Protein AF-A0AA37WLS2-F1 (afdb_monomer_lite)

Foldseek 3Di:
DLVVVVVVLVVVLVVVVPDPDDPPDDDDLLNLLVQQLSVLSVPDDPVCCVPPVVSVVVNVQSVCVNVVNDDRDDPGPGDRD

pLDDT: mean 82.92, std 6.89, range [60.56, 90.62]

Organism: NCBI:txid1431249

Secondary structure (DSSP, 8-state):
-HHHHHHHHHHHHHHHHTS---TTPPPPHHHHHHHHHHHHHHHS-HHHHHH-HHHHHHHHHHHHHHTT-SPPPS-------

Radius of gyration: 13.36 Å; chains: 1; bounding box: 30×18×35 Å

Sequence (81 aa):
MYRELQGFLWDTLEEWTLQENQLFEVYTHQERVFWHLIFCLKHTEESVLLNDNDIKNELSFLMKYLHNDELCPLDVIGIRP

Structure (mmCIF, N/CA/C/O backbone):
data_AF-A0AA37WLS2-F1
#
_entry.id   AF-A0AA37WLS2-F1
#
loop_
_atom_site.group_PDB
_atom_site.id
_atom_site.type_symbol
_atom_site.label_atom_id
_atom_site.label_alt_id
_atom_site.label_comp_id
_atom_site.label_asym_id
_atom_site.label_entity_id
_atom_site.label_seq_id
_atom_site.pdbx_PDB_ins_code
_atom_site.Cartn_x
_atom_site.Cartn_y
_atom_site.Cartn_z
_atom_site.occupancy
_atom_site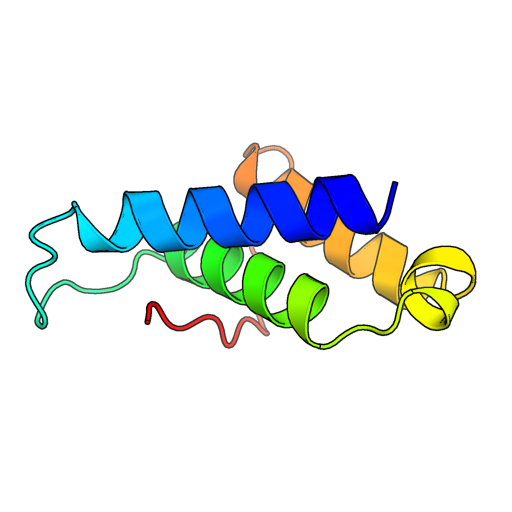.B_iso_or_equiv
_atom_site.auth_seq_id
_atom_site.auth_comp_id
_atom_site.auth_asym_id
_atom_site.auth_atom_id
_atom_site.pdbx_PDB_model_num
ATOM 1 N N . MET A 1 1 ? 12.950 9.682 -5.770 1.00 60.56 1 MET A N 1
ATOM 2 C CA . MET A 1 1 ? 11.711 9.033 -6.235 1.00 60.56 1 MET A CA 1
ATOM 3 C C . MET A 1 1 ? 11.327 7.810 -5.403 1.00 60.56 1 MET A C 1
ATOM 5 O O . MET A 1 1 ? 10.449 7.959 -4.568 1.00 60.56 1 MET A O 1
ATOM 9 N N . TYR A 1 2 ? 11.980 6.640 -5.507 1.00 70.38 2 TYR A N 1
ATOM 10 C CA . TYR A 1 2 ? 11.558 5.452 -4.728 1.00 70.38 2 TYR A CA 1
ATOM 11 C C . TYR A 1 2 ? 11.713 5.611 -3.206 1.00 70.38 2 TYR A C 1
ATOM 13 O O . TYR A 1 2 ? 10.842 5.214 -2.440 1.00 70.38 2 TYR A O 1
ATOM 21 N N . ARG A 1 3 ? 12.781 6.274 -2.745 1.00 76.81 3 ARG A N 1
ATOM 22 C CA . ARG A 1 3 ? 12.984 6.555 -1.312 1.00 76.81 3 ARG A CA 1
ATOM 23 C C . ARG A 1 3 ? 11.931 7.501 -0.721 1.00 76.81 3 ARG A C 1
ATOM 25 O O . ARG A 1 3 ? 11.566 7.339 0.434 1.00 76.81 3 ARG A O 1
ATOM 32 N N . GLU A 1 4 ? 11.457 8.469 -1.504 1.00 82.12 4 GLU A N 1
ATOM 33 C CA . GLU A 1 4 ? 10.397 9.402 -1.088 1.00 82.12 4 GLU A CA 1
ATOM 34 C C . GLU A 1 4 ? 9.049 8.687 -1.029 1.00 82.12 4 GLU A C 1
ATOM 36 O O . GLU A 1 4 ? 8.313 8.865 -0.068 1.00 82.12 4 GLU A O 1
ATOM 41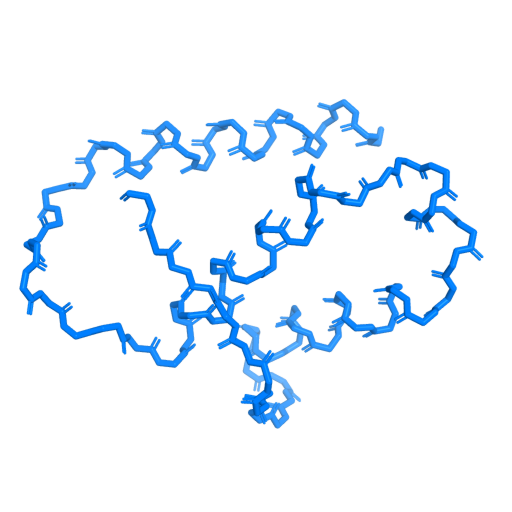 N N . LEU A 1 5 ? 8.773 7.811 -2.003 1.00 80.38 5 LEU A N 1
ATOM 42 C CA . LEU A 1 5 ? 7.601 6.939 -1.986 1.00 80.38 5 LEU A CA 1
ATOM 43 C C . LEU A 1 5 ? 7.596 6.039 -0.744 1.00 80.38 5 LEU A C 1
ATOM 45 O O . LEU A 1 5 ? 6.595 5.966 -0.045 1.00 80.38 5 LEU A O 1
ATOM 49 N N . GLN A 1 6 ? 8.720 5.388 -0.440 1.00 80.56 6 GLN A N 1
ATOM 50 C CA . GLN A 1 6 ? 8.857 4.560 0.760 1.00 80.56 6 GLN A CA 1
ATOM 51 C C . GLN A 1 6 ? 8.671 5.374 2.048 1.00 80.56 6 GLN A C 1
ATOM 53 O O . GLN A 1 6 ? 8.026 4.887 2.969 1.00 80.56 6 GLN A O 1
ATOM 58 N N . GLY A 1 7 ? 9.193 6.605 2.107 1.00 84.75 7 GLY A N 1
ATOM 59 C CA . GLY A 1 7 ? 8.948 7.527 3.221 1.00 84.75 7 GLY A CA 1
ATOM 60 C C . GLY A 1 7 ? 7.462 7.834 3.390 1.00 84.75 7 GLY A C 1
ATOM 61 O O . GLY A 1 7 ? 6.910 7.570 4.446 1.00 84.75 7 GLY A O 1
ATOM 62 N N . PHE A 1 8 ? 6.792 8.246 2.312 1.00 86.50 8 PHE A N 1
ATOM 63 C CA . PHE A 1 8 ? 5.353 8.514 2.315 1.00 86.50 8 PHE A CA 1
ATOM 64 C C . PHE A 1 8 ? 4.520 7.304 2.765 1.00 86.50 8 PHE A C 1
ATOM 66 O O . PHE A 1 8 ? 3.570 7.458 3.528 1.00 86.50 8 PHE A O 1
ATOM 73 N N . LEU A 1 9 ? 4.869 6.093 2.312 1.00 86.38 9 LEU A N 1
ATOM 74 C CA . LEU A 1 9 ? 4.196 4.864 2.743 1.00 86.38 9 LEU A CA 1
ATOM 75 C C . LEU A 1 9 ? 4.358 4.635 4.250 1.00 86.38 9 LEU A C 1
ATOM 77 O O . LEU A 1 9 ? 3.395 4.254 4.910 1.00 86.38 9 LEU A O 1
ATOM 81 N N . TRP A 1 10 ? 5.558 4.859 4.789 1.00 86.38 10 TRP A N 1
ATOM 82 C CA . TRP A 1 10 ? 5.809 4.747 6.224 1.00 86.38 10 TRP A CA 1
ATOM 83 C C . TRP A 1 10 ? 5.050 5.800 7.025 1.00 86.38 10 TRP A C 1
ATOM 85 O O . TRP A 1 10 ? 4.383 5.423 7.983 1.00 86.38 10 TRP A O 1
ATOM 95 N N . ASP A 1 11 ? 5.079 7.061 6.593 1.00 88.81 11 ASP A N 1
ATOM 96 C CA . ASP A 1 11 ? 4.348 8.158 7.235 1.00 88.81 11 ASP A CA 1
ATOM 97 C C . ASP A 1 11 ? 2.838 7.861 7.247 1.00 88.81 11 ASP A C 1
ATOM 99 O O . ASP A 1 11 ? 2.186 7.938 8.283 1.00 88.81 11 ASP A O 1
ATOM 103 N N . THR A 1 12 ? 2.292 7.393 6.118 1.00 87.38 12 THR A N 1
ATOM 104 C CA . THR A 1 12 ? 0.879 6.996 5.994 1.00 87.38 12 THR A CA 1
ATOM 105 C C . THR A 1 12 ? 0.514 5.861 6.957 1.00 87.38 12 THR A C 1
ATOM 107 O O . THR A 1 12 ? -0.547 5.880 7.580 1.00 87.38 12 THR A O 1
ATOM 110 N N . LEU A 1 13 ? 1.375 4.843 7.079 1.00 85.81 13 LEU A N 1
ATOM 111 C CA . LEU A 1 13 ? 1.151 3.724 7.997 1.00 85.81 13 LEU A CA 1
ATOM 112 C C . LEU A 1 13 ? 1.272 4.155 9.463 1.00 85.81 13 LEU A C 1
ATOM 114 O O . LEU A 1 13 ? 0.518 3.660 10.295 1.00 85.81 13 LEU A O 1
ATOM 118 N N . GLU A 1 14 ? 2.195 5.060 9.784 1.00 87.19 14 GLU A N 1
ATOM 119 C CA . GLU A 1 14 ? 2.357 5.613 11.130 1.00 87.19 14 GLU A CA 1
ATOM 120 C C . GLU A 1 14 ? 1.136 6.448 11.528 1.00 87.19 14 GLU A C 1
ATOM 122 O O . GLU A 1 14 ? 0.546 6.200 12.581 1.00 87.19 14 GLU A O 1
ATOM 127 N N . GLU A 1 15 ? 0.685 7.355 10.659 1.00 87.62 15 GLU A N 1
ATOM 128 C CA . GLU A 1 15 ? -0.541 8.134 10.853 1.00 87.62 15 GLU A CA 1
ATOM 129 C C . GLU A 1 15 ? -1.763 7.230 11.050 1.00 87.62 15 GLU A C 1
ATOM 131 O O . GLU A 1 15 ? -2.603 7.497 11.913 1.00 87.62 15 GLU A O 1
ATOM 136 N N . TRP A 1 16 ? -1.841 6.117 10.315 1.00 84.44 16 TRP A N 1
ATOM 137 C CA . TRP A 1 16 ? -2.916 5.142 10.479 1.00 84.44 16 TRP A CA 1
ATOM 138 C C . TRP A 1 16 ? -2.975 4.541 11.885 1.00 84.44 16 TRP A C 1
ATOM 140 O O . TRP A 1 16 ? -4.063 4.334 12.420 1.00 84.44 16 TRP A O 1
ATOM 150 N N . THR A 1 17 ? -1.823 4.296 12.521 1.00 82.38 17 THR A N 1
ATOM 151 C CA . THR A 1 17 ? -1.785 3.745 13.889 1.00 82.38 17 THR A CA 1
ATOM 152 C C . THR A 1 17 ? -2.358 4.690 14.945 1.00 82.38 17 THR A C 1
ATOM 154 O O . THR A 1 17 ? -2.722 4.242 16.031 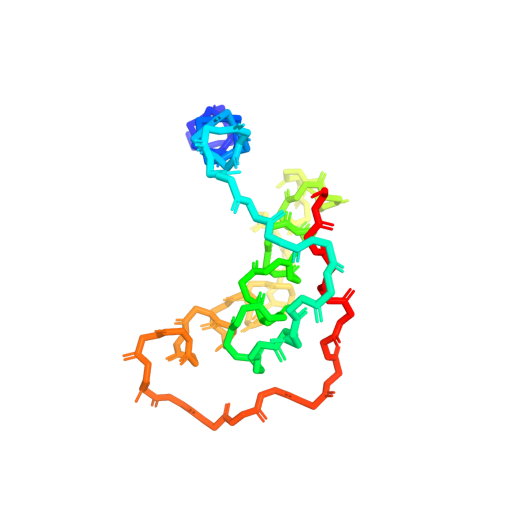1.00 82.38 17 THR A O 1
ATOM 157 N N . LEU A 1 18 ? -2.457 5.986 14.633 1.00 83.75 18 LEU A N 1
ATOM 158 C CA . LEU A 1 18 ? -3.027 7.000 15.519 1.00 83.75 18 LEU A CA 1
ATOM 159 C C . LEU A 1 18 ? -4.557 7.046 15.453 1.00 83.75 18 LEU A C 1
ATOM 161 O O . LEU A 1 18 ? -5.184 7.637 16.334 1.00 83.75 18 LEU A O 1
ATOM 165 N N . GLN A 1 19 ? -5.174 6.448 14.429 1.00 79.19 19 GLN A N 1
ATOM 166 C CA . GLN A 1 19 ? -6.625 6.344 14.367 1.00 79.19 19 GLN A CA 1
ATOM 167 C C . GLN A 1 19 ? -7.129 5.231 15.289 1.00 79.19 19 GLN A C 1
ATOM 169 O O . GLN A 1 19 ? -6.747 4.068 15.161 1.00 79.19 19 GLN A O 1
ATOM 174 N N . GLU A 1 20 ? -8.074 5.569 16.172 1.00 67.94 20 GLU A N 1
ATOM 175 C CA . GLU A 1 20 ? -8.885 4.592 16.905 1.00 67.94 20 GLU A CA 1
ATOM 176 C C . GLU A 1 20 ? -9.897 3.936 15.951 1.00 67.94 20 GLU A C 1
ATOM 178 O O . GLU A 1 20 ? -11.103 4.171 16.010 1.00 67.94 20 GLU A O 1
ATOM 183 N N . ASN A 1 21 ? -9.396 3.129 15.019 1.00 64.19 21 ASN A N 1
ATOM 184 C CA . ASN A 1 21 ? -10.237 2.400 14.086 1.00 64.19 21 ASN A CA 1
ATOM 185 C C . ASN A 1 21 ? -11.009 1.315 14.841 1.00 64.19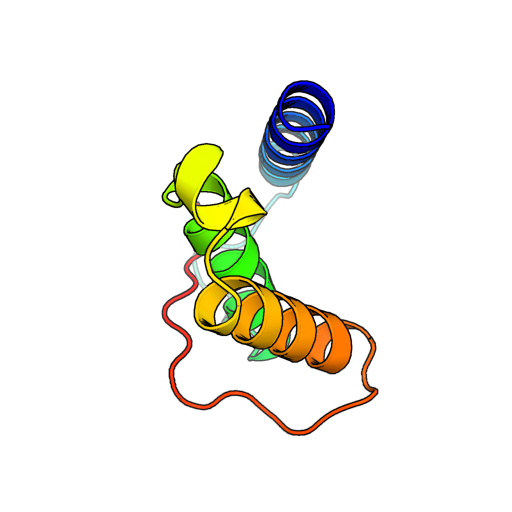 21 ASN A C 1
ATOM 187 O O . ASN A 1 21 ? -10.431 0.404 15.442 1.00 64.19 21 ASN A O 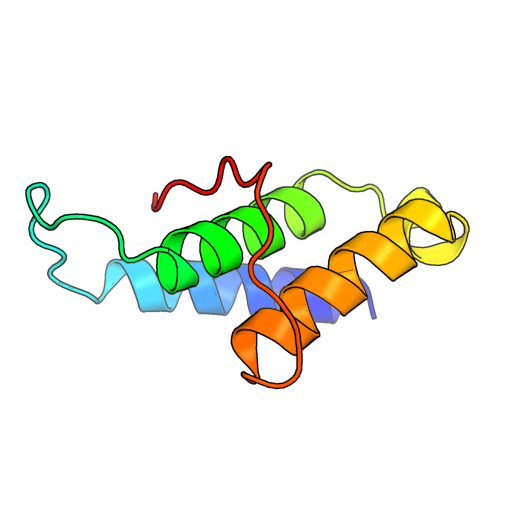1
ATOM 191 N N . GLN A 1 22 ? -12.340 1.381 14.797 1.00 63.47 22 GLN A N 1
ATOM 192 C CA . GLN A 1 22 ? -13.162 0.304 15.326 1.00 63.47 22 GLN A CA 1
ATOM 193 C C . GLN A 1 22 ? -12.966 -0.913 14.419 1.00 63.47 22 GLN A C 1
ATOM 195 O O . GLN A 1 22 ? -13.340 -0.894 13.246 1.00 63.47 22 GLN A O 1
ATOM 200 N N . LEU A 1 23 ? -12.410 -1.997 14.970 1.00 63.84 23 LEU A N 1
ATOM 201 C CA . LEU A 1 23 ? -12.171 -3.276 14.278 1.00 63.84 23 LEU A CA 1
ATOM 202 C C . LEU A 1 23 ? -13.390 -3.798 13.485 1.00 63.84 23 LEU A C 1
ATOM 204 O O . LEU A 1 23 ? -13.223 -4.591 12.562 1.00 63.84 23 LEU A O 1
ATOM 208 N N . PHE A 1 24 ? -14.598 -3.337 13.820 1.00 66.38 24 PHE A N 1
ATOM 209 C CA . PHE A 1 24 ? -15.873 -3.756 13.239 1.00 66.38 24 PHE A CA 1
ATOM 210 C C . PHE A 1 24 ? -16.456 -2.803 12.186 1.00 66.38 24 PHE A C 1
ATOM 212 O O . PHE A 1 24 ? -17.523 -3.093 11.645 1.00 66.38 24 PHE A O 1
ATOM 219 N N . GLU A 1 25 ? -15.801 -1.681 11.885 1.00 75.81 25 GLU A N 1
ATOM 220 C CA . GLU A 1 25 ? -16.262 -0.801 10.811 1.00 75.81 25 GLU A CA 1
ATOM 221 C C . GLU A 1 25 ? -16.128 -1.462 9.438 1.00 75.81 25 GLU A C 1
ATOM 223 O O . GLU A 1 25 ? -15.141 -2.132 9.122 1.00 75.81 25 GLU A O 1
ATOM 228 N N . VAL A 1 26 ? -17.164 -1.278 8.621 1.00 78.12 26 VAL A N 1
ATOM 229 C CA . VAL A 1 26 ? -17.205 -1.789 7.255 1.00 78.12 26 VAL A CA 1
ATOM 230 C C . VAL A 1 26 ? -16.323 -0.906 6.385 1.00 78.12 26 VAL A C 1
ATOM 232 O O . VAL A 1 26 ? -16.532 0.303 6.323 1.00 78.12 26 VAL A O 1
ATOM 235 N N . TYR A 1 27 ? -15.391 -1.523 5.662 1.00 78.44 27 TYR A N 1
ATOM 236 C CA . TYR A 1 27 ? -14.581 -0.822 4.673 1.00 78.44 27 TYR A CA 1
ATOM 237 C C . TYR A 1 27 ? -15.461 -0.160 3.621 1.00 78.44 27 TYR A C 1
ATOM 239 O O . TYR A 1 27 ? -16.249 -0.834 2.943 1.00 78.44 27 TYR A O 1
ATOM 247 N N . THR A 1 28 ? -15.266 1.138 3.409 1.00 86.25 28 THR A N 1
ATOM 248 C CA . THR A 1 28 ? -15.796 1.756 2.193 1.00 86.25 28 THR A CA 1
ATOM 249 C C . THR A 1 28 ? -15.044 1.205 0.983 1.00 86.25 28 THR A C 1
ATOM 251 O O . THR A 1 28 ? -13.897 0.763 1.084 1.00 86.25 28 THR A O 1
ATOM 254 N N . HIS A 1 29 ? -15.672 1.220 -0.194 1.00 84.56 29 HIS A N 1
ATOM 255 C CA . HIS A 1 29 ? -14.967 0.792 -1.401 1.00 84.56 29 HIS A CA 1
ATOM 256 C C . HIS A 1 29 ? -13.735 1.677 -1.656 1.00 84.56 29 HIS A C 1
ATOM 258 O O . HIS A 1 29 ? -12.665 1.160 -1.947 1.00 84.56 29 HIS A O 1
ATOM 264 N N . GLN A 1 30 ? -13.846 2.989 -1.434 1.00 86.31 30 GLN A N 1
ATOM 265 C CA . GLN A 1 30 ? -12.729 3.930 -1.541 1.00 86.31 30 GLN A CA 1
ATOM 266 C C . GLN A 1 30 ? -11.562 3.579 -0.610 1.00 86.31 30 GLN A C 1
ATOM 268 O O . GLN A 1 30 ? -10.414 3.579 -1.043 1.00 86.31 30 GLN A O 1
ATOM 273 N N . GLU A 1 31 ? -11.850 3.190 0.632 1.00 86.94 31 GLU A N 1
ATOM 274 C CA . GLU A 1 31 ? -10.836 2.719 1.578 1.00 86.94 31 GLU A CA 1
ATOM 275 C C . GLU A 1 31 ? -10.170 1.420 1.098 1.00 86.94 31 GLU A C 1
ATOM 277 O O . GLU A 1 31 ? -8.949 1.286 1.163 1.00 86.94 31 GLU A O 1
ATOM 282 N N . ARG A 1 32 ? -10.934 0.479 0.527 1.00 88.94 32 ARG A N 1
ATOM 283 C CA . ARG A 1 32 ? -10.359 -0.729 -0.092 1.00 88.94 32 ARG A CA 1
ATOM 284 C C . ARG A 1 32 ? -9.441 -0.395 -1.262 1.00 88.94 32 ARG A C 1
ATOM 286 O O . ARG A 1 32 ? -8.386 -1.006 -1.388 1.00 88.94 32 ARG A O 1
ATOM 293 N N . VAL A 1 33 ? -9.813 0.566 -2.106 1.00 90.25 33 VAL A N 1
ATOM 294 C CA . VAL A 1 33 ? -8.961 1.014 -3.217 1.00 90.25 33 VAL A CA 1
ATOM 295 C C . VAL A 1 33 ? -7.684 1.661 -2.699 1.00 90.25 33 VAL A C 1
ATOM 297 O O . VAL A 1 33 ? -6.602 1.357 -3.194 1.00 90.25 33 VAL A O 1
ATOM 300 N N . PHE A 1 34 ? -7.795 2.493 -1.666 1.00 90.06 34 PHE A N 1
ATOM 301 C CA . PHE A 1 34 ? -6.648 3.125 -1.026 1.00 90.06 34 PHE A CA 1
ATOM 302 C C . PHE A 1 34 ? -5.657 2.084 -0.494 1.00 90.06 34 PHE A C 1
ATOM 304 O O . PHE A 1 34 ? -4.481 2.102 -0.856 1.00 90.06 34 PHE A O 1
ATOM 311 N N . TRP A 1 35 ? -6.131 1.108 0.283 1.00 89.81 35 TRP A N 1
ATOM 312 C CA . TRP A 1 35 ? -5.261 0.055 0.809 1.00 89.81 35 TRP A CA 1
ATOM 313 C C . TRP A 1 35 ? -4.695 -0.854 -0.274 1.00 89.81 35 TRP A C 1
ATOM 315 O O . TRP A 1 35 ? -3.575 -1.345 -0.142 1.00 89.81 35 TRP A O 1
ATOM 325 N N . HIS A 1 36 ? -5.435 -1.061 -1.360 1.00 90.62 36 HIS A N 1
ATOM 326 C CA . HIS A 1 36 ? -4.940 -1.814 -2.501 1.00 90.62 36 HIS A CA 1
ATOM 327 C C . HIS A 1 36 ? -3.799 -1.072 -3.208 1.00 90.62 36 HIS A C 1
ATOM 329 O O . HIS A 1 36 ? -2.772 -1.676 -3.499 1.00 90.62 36 HIS A O 1
ATOM 335 N N . LEU A 1 37 ? -3.924 0.246 -3.394 1.00 89.94 37 LEU A N 1
ATOM 336 C CA . LEU A 1 37 ? -2.864 1.087 -3.951 1.00 89.94 37 LEU A CA 1
ATOM 337 C C . LEU A 1 37 ? -1.586 1.011 -3.100 1.00 89.94 37 LEU A C 1
ATOM 339 O O . LEU A 1 37 ? -0.502 0.773 -3.632 1.00 89.94 37 LEU A O 1
ATOM 343 N N . ILE A 1 38 ? -1.717 1.151 -1.778 1.00 88.88 38 ILE A N 1
ATOM 344 C CA . ILE A 1 38 ? -0.604 1.015 -0.824 1.00 88.88 38 ILE A CA 1
ATOM 345 C C . ILE A 1 38 ? 0.036 -0.377 -0.920 1.00 88.88 38 ILE A C 1
ATOM 347 O O . ILE A 1 38 ? 1.263 -0.503 -0.949 1.00 88.88 38 ILE A O 1
ATOM 351 N N . PHE A 1 39 ? -0.784 -1.427 -1.003 1.00 88.12 39 PHE A N 1
ATOM 352 C CA . PHE A 1 39 ? -0.317 -2.802 -1.152 1.00 88.12 39 PHE A CA 1
ATOM 353 C C . PHE A 1 39 ? 0.505 -2.992 -2.431 1.00 88.12 39 PHE A C 1
ATOM 355 O O . PHE A 1 39 ? 1.606 -3.543 -2.350 1.00 88.12 39 PHE A O 1
ATOM 362 N N . CYS A 1 40 ? 0.008 -2.513 -3.575 1.00 87.31 40 CYS A N 1
ATOM 363 C CA . CYS A 1 40 ? 0.708 -2.597 -4.853 1.00 87.31 40 CYS A CA 1
ATOM 364 C C . CYS A 1 40 ? 2.044 -1.852 -4.779 1.00 87.31 40 CYS A C 1
ATOM 366 O O . CYS A 1 40 ? 3.087 -2.454 -5.003 1.00 87.31 40 CYS A O 1
ATOM 368 N N . LEU A 1 41 ? 2.050 -0.595 -4.323 1.00 86.88 41 LEU A N 1
ATOM 369 C CA . LEU A 1 41 ? 3.275 0.208 -4.201 1.00 86.88 41 LEU A CA 1
ATOM 370 C C . LEU A 1 41 ? 4.343 -0.434 -3.300 1.00 86.88 41 LEU A C 1
ATOM 372 O O . LEU A 1 41 ? 5.534 -0.270 -3.553 1.00 86.88 41 LEU A O 1
ATOM 376 N N . LYS A 1 42 ? 3.935 -1.168 -2.257 1.00 85.12 42 LYS A N 1
ATOM 377 C CA . LYS A 1 42 ? 4.858 -1.875 -1.358 1.00 85.12 42 LYS A CA 1
ATOM 378 C C . LYS A 1 42 ? 5.430 -3.162 -1.964 1.00 85.12 42 LYS A C 1
ATOM 380 O O . LYS A 1 42 ? 6.565 -3.513 -1.648 1.00 85.12 42 LYS A O 1
ATOM 385 N N . HIS A 1 43 ? 4.649 -3.884 -2.769 1.00 84.12 43 HIS A N 1
ATOM 386 C CA . HIS A 1 43 ? 5.045 -5.182 -3.336 1.00 84.12 43 HIS A CA 1
ATOM 387 C C . HIS A 1 43 ? 5.636 -5.082 -4.744 1.00 84.12 43 HIS A C 1
ATOM 389 O O . HIS A 1 43 ? 6.244 -6.043 -5.211 1.00 84.12 43 HIS A O 1
ATOM 395 N N . THR A 1 44 ? 5.485 -3.947 -5.424 1.00 85.62 44 THR A N 1
ATOM 396 C CA . THR A 1 44 ? 6.112 -3.718 -6.723 1.00 85.62 44 THR A CA 1
ATOM 397 C C . THR A 1 44 ? 7.565 -3.277 -6.552 1.00 85.62 44 THR A C 1
ATOM 399 O O . THR A 1 44 ? 7.865 -2.296 -5.873 1.00 85.62 44 THR A O 1
ATOM 402 N N . GLU A 1 45 ? 8.483 -3.979 -7.216 1.00 84.44 45 GLU A N 1
ATOM 403 C CA . GLU A 1 45 ? 9.888 -3.575 -7.280 1.00 84.44 45 GLU A CA 1
ATOM 404 C C . GLU A 1 45 ? 10.065 -2.255 -8.049 1.00 84.44 45 GLU A C 1
ATOM 406 O O . GLU A 1 45 ? 9.355 -1.974 -9.017 1.00 84.44 45 GLU A O 1
ATOM 411 N N . GLU A 1 46 ? 11.071 -1.458 -7.677 1.00 81.75 46 GLU A N 1
ATOM 412 C CA . GLU A 1 46 ? 11.378 -0.181 -8.342 1.00 81.75 46 GLU A CA 1
ATOM 413 C C .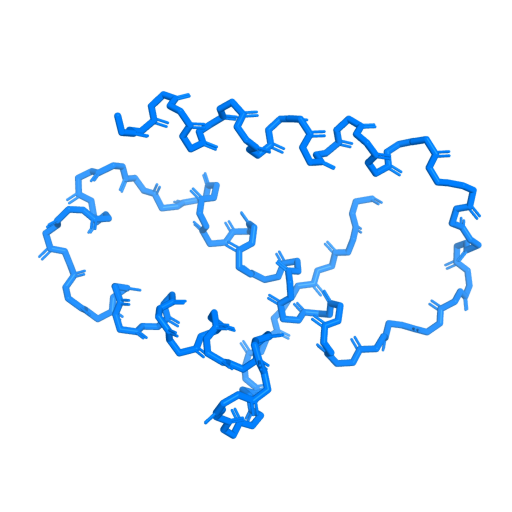 GLU A 1 46 ? 11.600 -0.344 -9.858 1.00 81.75 46 GLU A C 1
ATOM 415 O O . GLU A 1 46 ? 11.145 0.474 -10.657 1.00 81.75 46 GLU A O 1
ATOM 420 N N . SER A 1 47 ? 12.253 -1.433 -10.268 1.00 81.94 47 SER A N 1
ATOM 421 C CA . SER A 1 47 ? 12.499 -1.774 -11.674 1.00 81.94 47 SER A CA 1
ATOM 422 C C . SER A 1 47 ? 11.200 -1.963 -12.466 1.00 81.94 47 SER A C 1
ATOM 424 O O . SER A 1 47 ? 11.118 -1.534 -13.619 1.00 81.94 47 SER A O 1
ATOM 426 N N . VAL A 1 48 ? 10.184 -2.561 -11.844 1.00 84.94 48 VAL A N 1
ATOM 427 C CA . VAL A 1 48 ? 8.864 -2.806 -12.431 1.00 84.94 48 VAL A CA 1
ATOM 428 C C . VAL A 1 48 ? 8.068 -1.505 -12.471 1.00 84.94 48 VAL A C 1
ATOM 430 O O . VAL A 1 48 ? 7.568 -1.141 -13.530 1.00 84.94 48 VAL A O 1
ATOM 433 N N . LEU A 1 49 ? 8.062 -0.722 -11.385 1.00 82.31 49 LEU A N 1
ATOM 434 C CA . LEU A 1 49 ? 7.416 0.600 -11.352 1.00 82.31 49 LEU A CA 1
ATOM 435 C C . LEU A 1 49 ? 7.927 1.541 -12.451 1.00 82.31 49 LEU A C 1
ATOM 437 O O . LEU A 1 49 ? 7.179 2.384 -12.943 1.00 82.31 49 LEU A O 1
ATOM 441 N N . LEU A 1 50 ? 9.200 1.427 -12.836 1.00 81.44 50 LEU A N 1
ATOM 442 C CA . LEU A 1 50 ? 9.811 2.294 -13.842 1.00 81.44 50 LEU A CA 1
ATOM 443 C C . LEU A 1 50 ? 9.605 1.815 -15.280 1.00 81.44 50 LEU A C 1
ATOM 445 O O . LEU A 1 50 ? 9.529 2.663 -16.173 1.00 81.44 50 LEU A O 1
ATOM 449 N N . ASN A 1 51 ? 9.496 0.509 -15.521 1.00 85.25 51 ASN A N 1
ATOM 450 C CA . ASN A 1 51 ? 9.536 -0.051 -16.877 1.00 85.25 51 ASN A CA 1
ATOM 451 C C . ASN A 1 51 ? 8.228 -0.708 -17.325 1.00 85.25 51 ASN A C 1
ATOM 453 O O . ASN A 1 51 ? 8.015 -0.851 -18.528 1.00 85.25 51 ASN A O 1
ATOM 457 N N . ASP A 1 52 ? 7.355 -1.076 -16.392 1.00 89.69 52 ASP A N 1
ATOM 458 C CA . ASP A 1 52 ? 6.096 -1.744 -16.692 1.00 89.69 52 ASP A CA 1
ATOM 459 C C . ASP A 1 52 ? 4.965 -0.718 -16.850 1.00 89.69 52 ASP A C 1
ATOM 461 O O . ASP A 1 52 ? 4.577 -0.019 -15.909 1.00 89.69 52 ASP A O 1
ATOM 465 N N . ASN A 1 53 ? 4.461 -0.584 -18.077 1.00 88.75 53 ASN A N 1
ATOM 466 C CA . ASN A 1 53 ? 3.377 0.346 -18.377 1.00 88.75 53 ASN A CA 1
ATOM 467 C C . ASN A 1 53 ? 2.020 -0.161 -17.885 1.00 88.75 53 ASN A C 1
ATOM 469 O O . ASN A 1 53 ? 1.158 0.668 -17.601 1.00 88.75 53 ASN A O 1
ATOM 473 N N . ASP A 1 54 ? 1.827 -1.473 -17.763 1.00 88.38 54 ASP A N 1
ATOM 474 C CA . ASP A 1 54 ? 0.560 -2.035 -17.304 1.00 88.38 54 ASP A CA 1
ATOM 475 C C . ASP A 1 54 ? 0.376 -1.723 -15.818 1.00 88.38 54 ASP A C 1
ATOM 477 O O . ASP A 1 54 ? -0.651 -1.165 -15.430 1.00 88.38 54 ASP A O 1
ATOM 481 N N . ILE A 1 55 ? 1.430 -1.911 -15.017 1.00 86.19 55 ILE A N 1
ATOM 482 C CA . ILE A 1 55 ? 1.436 -1.519 -13.600 1.00 86.19 55 ILE A CA 1
ATOM 483 C C . ILE A 1 55 ? 1.232 -0.009 -13.433 1.00 86.19 55 ILE A C 1
ATOM 485 O O . ILE A 1 55 ? 0.444 0.429 -12.596 1.00 86.19 55 ILE A O 1
ATOM 489 N N . LYS A 1 56 ? 1.898 0.827 -14.240 1.00 87.38 56 LYS A N 1
ATOM 490 C CA . LYS A 1 56 ? 1.686 2.286 -14.182 1.00 87.38 56 LYS A CA 1
ATOM 491 C C . LYS A 1 56 ? 0.250 2.681 -14.515 1.00 87.38 56 LYS A C 1
ATOM 493 O O . LYS A 1 56 ? -0.285 3.590 -13.877 1.00 87.38 56 LYS A O 1
ATOM 498 N N . ASN A 1 57 ? -0.358 2.035 -15.508 1.00 89.19 57 ASN A N 1
ATOM 499 C CA . ASN A 1 57 ? -1.742 2.288 -15.895 1.00 89.19 57 ASN A CA 1
ATOM 500 C C . ASN A 1 57 ? -2.707 1.871 -14.783 1.00 89.19 57 ASN A C 1
ATOM 502 O O . ASN A 1 57 ? -3.609 2.639 -14.456 1.00 89.19 57 ASN A O 1
ATOM 506 N N . GLU A 1 58 ? -2.480 0.715 -14.161 1.00 88.31 58 GLU A N 1
ATOM 507 C CA . GLU A 1 58 ? -3.258 0.241 -13.017 1.00 88.31 58 GLU A CA 1
ATOM 508 C C . GLU A 1 58 ? -3.164 1.212 -11.832 1.00 88.31 58 GLU A C 1
ATOM 510 O O . GLU A 1 58 ? -4.183 1.699 -11.346 1.00 88.31 58 GLU A O 1
ATOM 515 N N . LEU A 1 59 ? -1.951 1.593 -11.421 1.00 88.69 59 LEU A N 1
ATOM 516 C CA . LEU A 1 59 ? -1.751 2.564 -10.339 1.00 88.69 59 LEU A CA 1
ATOM 517 C C . LEU A 1 59 ? -2.409 3.915 -10.655 1.00 88.69 59 LEU A C 1
ATOM 519 O O . LEU A 1 59 ? -3.037 4.516 -9.784 1.00 88.69 59 LEU A O 1
ATOM 523 N N . SER A 1 60 ? -2.312 4.378 -11.905 1.00 88.81 60 SER A N 1
ATOM 524 C CA . SER A 1 60 ? -2.957 5.621 -12.344 1.00 88.81 60 SER A CA 1
ATOM 525 C C . SER A 1 60 ? -4.483 5.528 -12.283 1.00 88.81 60 SER A C 1
ATOM 527 O O . SER A 1 60 ? -5.132 6.485 -11.868 1.00 88.81 60 SER A O 1
ATOM 529 N N . PHE A 1 61 ? -5.057 4.389 -12.670 1.00 89.19 61 PHE A N 1
ATOM 530 C CA . PHE A 1 61 ? -6.496 4.130 -12.604 1.00 89.19 61 PHE A CA 1
ATOM 531 C C . PHE A 1 61 ? -7.004 4.171 -11.154 1.00 89.19 61 PHE A C 1
ATOM 533 O O . PHE A 1 61 ? -7.962 4.880 -10.844 1.00 89.19 61 PHE A O 1
ATOM 540 N N . LEU A 1 62 ? -6.301 3.502 -10.230 1.00 89.75 62 LEU A N 1
ATOM 541 C CA . LEU A 1 62 ? -6.634 3.526 -8.801 1.00 89.75 62 LEU A CA 1
ATOM 542 C C . LEU A 1 62 ? -6.568 4.952 -8.226 1.00 89.75 62 LEU A C 1
ATOM 544 O O . LEU A 1 62 ? -7.470 5.363 -7.496 1.00 89.75 62 LEU A O 1
ATOM 548 N N . MET A 1 63 ? -5.540 5.733 -8.581 1.00 88.88 63 MET A N 1
ATOM 549 C CA . MET A 1 63 ? -5.413 7.130 -8.139 1.00 88.88 63 MET A CA 1
ATOM 550 C C . MET A 1 63 ? -6.558 8.006 -8.652 1.00 88.88 63 MET A C 1
ATOM 552 O O . MET A 1 63 ? -7.119 8.790 -7.889 1.00 88.88 63 MET A O 1
ATOM 556 N N . LYS A 1 64 ? -6.943 7.868 -9.923 1.00 89.56 64 LYS A N 1
ATOM 557 C CA . LYS A 1 64 ? -8.055 8.640 -10.491 1.00 89.56 64 LYS A CA 1
ATOM 558 C C . LYS A 1 64 ? -9.387 8.296 -9.838 1.00 89.56 64 LYS A C 1
ATOM 560 O O . LYS A 1 64 ? -10.171 9.201 -9.564 1.00 89.56 64 LYS A O 1
ATOM 565 N N . TYR A 1 65 ? -9.627 7.024 -9.516 1.00 88.94 65 TYR A N 1
ATOM 566 C CA . TYR A 1 65 ? -10.801 6.651 -8.731 1.00 88.94 65 TYR A CA 1
ATOM 567 C C . TYR A 1 65 ? -10.803 7.327 -7.351 1.00 88.94 65 TYR A C 1
ATOM 569 O O . TYR A 1 65 ? -11.817 7.890 -6.945 1.00 88.94 65 TYR A O 1
ATOM 577 N N . LEU A 1 66 ? -9.663 7.343 -6.647 1.00 86.75 66 LEU A N 1
ATOM 578 C CA . LEU A 1 66 ? -9.544 8.015 -5.345 1.00 86.75 66 LEU A CA 1
ATOM 579 C C . LEU A 1 66 ? -9.768 9.533 -5.430 1.00 86.75 66 LEU A C 1
ATOM 581 O O . LEU A 1 66 ? -10.272 10.123 -4.473 1.00 86.75 66 LEU A O 1
ATOM 585 N N . HIS A 1 67 ? -9.447 10.148 -6.570 1.00 87.75 67 HIS A N 1
ATOM 586 C CA . HIS A 1 67 ? -9.740 11.552 -6.870 1.00 87.75 67 HIS A CA 1
ATOM 587 C C . HIS A 1 67 ? -11.187 11.816 -7.330 1.00 87.75 67 HIS A C 1
ATOM 589 O O . HIS A 1 67 ? -11.561 12.975 -7.492 1.00 87.75 67 HIS A O 1
ATOM 595 N N . ASN A 1 68 ? -12.028 10.779 -7.434 1.00 81.75 68 ASN A N 1
ATOM 596 C CA . ASN A 1 68 ? -13.393 10.811 -7.980 1.00 81.75 68 ASN A CA 1
ATOM 597 C C . ASN A 1 68 ? -13.477 11.144 -9.483 1.00 81.75 68 ASN A C 1
ATOM 599 O O . ASN A 1 68 ? -14.520 11.595 -9.955 1.00 81.75 68 ASN A O 1
ATOM 603 N N . ASP A 1 69 ? -12.405 10.892 -10.235 1.00 77.00 69 ASP A N 1
ATOM 604 C CA . ASP A 1 69 ? -12.313 11.213 -11.664 1.00 77.00 69 ASP A CA 1
ATOM 605 C C . ASP A 1 69 ? -12.626 10.019 -12.586 1.00 77.00 69 ASP A C 1
ATOM 607 O O . ASP A 1 69 ? -12.817 10.203 -13.789 1.00 77.00 69 ASP A O 1
ATOM 611 N N . GLU A 1 70 ? -12.690 8.790 -12.062 1.00 77.56 70 GLU A N 1
ATOM 612 C CA . GLU A 1 70 ? -12.908 7.574 -12.860 1.00 77.56 70 GLU A CA 1
ATOM 613 C C . GLU A 1 70 ? -13.863 6.555 -12.213 1.00 77.56 70 GLU A C 1
ATOM 615 O O . GLU A 1 70 ? -14.329 6.701 -11.082 1.00 77.56 70 GLU A O 1
ATOM 620 N N . LEU A 1 71 ? -14.195 5.521 -12.994 1.00 77.50 71 LEU A N 1
ATOM 621 C CA . LEU A 1 71 ? -15.077 4.420 -12.615 1.00 77.50 71 LEU A CA 1
ATOM 622 C C . LEU A 1 71 ? -14.460 3.522 -11.531 1.00 77.50 71 LEU A C 1
ATOM 624 O O . LEU A 1 71 ? -13.249 3.412 -11.382 1.00 77.50 71 LEU A O 1
ATOM 628 N N . CYS A 1 72 ? -15.342 2.842 -10.801 1.00 78.06 72 CYS A N 1
ATOM 629 C CA . CYS A 1 72 ? -15.021 1.963 -9.681 1.00 78.06 72 CYS A CA 1
ATOM 630 C C . CYS A 1 72 ? -14.199 0.723 -10.105 1.00 78.06 72 CYS A C 1
ATOM 632 O O . CYS A 1 72 ? -14.695 -0.050 -10.933 1.00 78.06 72 CYS A O 1
ATOM 634 N N . PRO A 1 73 ? -12.989 0.490 -9.553 1.00 80.81 73 PRO A N 1
ATOM 635 C CA . PRO A 1 73 ? -12.233 -0.745 -9.778 1.00 80.81 73 PRO A CA 1
ATOM 636 C C . PRO A 1 73 ? -12.951 -1.952 -9.157 1.00 80.81 73 PRO A C 1
ATOM 638 O O . PRO A 1 73 ? -13.440 -1.895 -8.034 1.00 80.81 73 PRO A O 1
ATOM 641 N N . LEU A 1 74 ? -13.002 -3.078 -9.871 1.00 72.50 74 LEU A N 1
ATOM 642 C CA . LEU A 1 74 ? -13.709 -4.278 -9.398 1.00 72.50 74 LEU A CA 1
ATOM 643 C C . LEU A 1 74 ? -12.798 -5.244 -8.622 1.00 72.50 74 LEU A C 1
ATOM 645 O O . LEU A 1 74 ? -13.241 -5.834 -7.637 1.00 72.50 74 LEU A O 1
ATOM 649 N N . ASP A 1 75 ? -11.523 -5.345 -9.001 1.00 77.75 75 ASP A N 1
ATOM 650 C CA . ASP A 1 75 ? -10.587 -6.362 -8.497 1.00 77.75 75 ASP A CA 1
ATOM 651 C C . ASP A 1 75 ? -9.668 -5.844 -7.373 1.00 77.75 75 ASP A C 1
ATOM 653 O O . ASP A 1 75 ? -8.463 -6.077 -7.362 1.00 77.75 75 ASP A O 1
ATOM 657 N N . VAL A 1 76 ? -10.231 -5.133 -6.390 1.00 82.62 76 VAL A N 1
ATOM 658 C CA . VAL A 1 76 ? -9.463 -4.572 -5.263 1.00 82.62 76 VAL A CA 1
ATOM 659 C C . VAL A 1 76 ? -9.450 -5.472 -4.027 1.00 82.62 76 VAL A C 1
ATOM 661 O O . VAL A 1 76 ? -10.484 -5.758 -3.418 1.00 82.62 76 VAL A O 1
ATOM 664 N N . ILE A 1 77 ? -8.239 -5.853 -3.607 1.00 81.88 77 ILE A N 1
ATOM 665 C CA . ILE A 1 77 ? -7.968 -6.695 -2.424 1.00 81.88 77 ILE A CA 1
ATOM 666 C C . ILE A 1 77 ? -7.429 -5.909 -1.219 1.00 81.88 77 ILE A C 1
ATOM 668 O O . ILE A 1 77 ? -6.839 -6.498 -0.318 1.00 81.88 77 ILE A O 1
ATOM 672 N N . GLY A 1 78 ? -7.569 -4.582 -1.207 1.00 80.62 78 GLY A N 1
ATOM 673 C CA . GLY A 1 78 ? -7.022 -3.746 -0.139 1.00 80.62 78 GLY A CA 1
ATOM 674 C C . GLY A 1 78 ? -7.671 -4.018 1.214 1.00 80.62 78 GLY A C 1
ATOM 675 O O . GLY A 1 78 ? -8.898 -4.040 1.340 1.00 80.62 78 GLY A O 1
ATOM 676 N N . ILE A 1 79 ? -6.827 -4.220 2.224 1.00 81.19 79 ILE A N 1
ATOM 677 C CA . ILE A 1 79 ? -7.209 -4.474 3.613 1.00 81.19 79 ILE A CA 1
ATOM 678 C C . ILE A 1 79 ? -6.377 -3.531 4.485 1.00 81.19 79 ILE A C 1
ATOM 680 O O . ILE A 1 79 ? -5.163 -3.441 4.289 1.00 81.19 79 ILE A O 1
ATOM 684 N N . ARG A 1 80 ? -7.030 -2.834 5.424 1.00 83.06 80 ARG A N 1
ATOM 685 C CA . ARG A 1 80 ? -6.326 -1.990 6.398 1.00 83.06 80 ARG A CA 1
ATOM 686 C C . ARG A 1 80 ? -5.482 -2.858 7.340 1.00 83.06 80 ARG A C 1
ATOM 688 O O . ARG A 1 80 ? -5.944 -3.945 7.697 1.00 83.06 80 ARG A O 1
ATOM 695 N N . PRO A 1 81 ? -4.273 -2.418 7.711 1.00 76.56 81 PRO A N 1
ATOM 696 C CA . PRO A 1 81 ? -3.468 -3.088 8.726 1.00 76.56 81 PRO A CA 1
ATOM 697 C C . PRO A 1 81 ? -4.095 -2.993 10.123 1.00 76.56 81 PRO A C 1
ATOM 699 O O . PRO A 1 81 ? -4.905 -2.062 10.361 1.00 76.56 81 PRO A O 1
#